Protein AF-A0A2R6MVP7-F1 (afdb_monomer_lite)

Sequence (69 aa):
MFDIRTTDRGLLAGMVLAGLNLVVPLVAGTGYGASNLAFGLFGLVAVVLATHPTYQAARRLDDSETRTE

Radius of gyration: 16.56 Å; chains: 1; bounding box: 44×17×40 Å

Foldseek 3Di:
DDDPVPLVVLLVVLVVQLCVLPVCCVVVVPDHDPVSVVSNVVSVVSNCVSPPCVVVVVVVVVVVVVVVD

pLDDT: mean 72.96, std 12.3, range [46.97, 87.31]

Secondary structure (DSSP, 8-state):
---HHHHHHHHHHHHHHHIIIIIHHHHH-----HHHHHHHHHHHHHHHHHT-HHHHHHHHHHHHHTT--

Structure (mmCIF, N/CA/C/O backbone):
data_AF-A0A2R6MVP7-F1
#
_entry.id   AF-A0A2R6MVP7-F1
#
loop_
_atom_site.group_PDB
_atom_site.id
_atom_site.type_symbol
_atom_site.label_atom_id
_atom_site.label_alt_id
_atom_site.label_comp_id
_atom_site.label_asym_id
_atom_site.label_entity_id
_atom_site.label_seq_id
_atom_site.pdbx_PDB_ins_code
_atom_site.Cartn_x
_atom_site.Cartn_y
_atom_site.Cartn_z
_atom_site.occupancy
_atom_site.B_iso_or_equiv
_atom_site.auth_seq_id
_atom_site.auth_comp_id
_atom_site.auth_asym_id
_atom_site.auth_atom_id
_atom_site.pdbx_PDB_model_num
ATOM 1 N N . MET A 1 1 ? -27.729 -2.781 10.744 1.00 47.66 1 M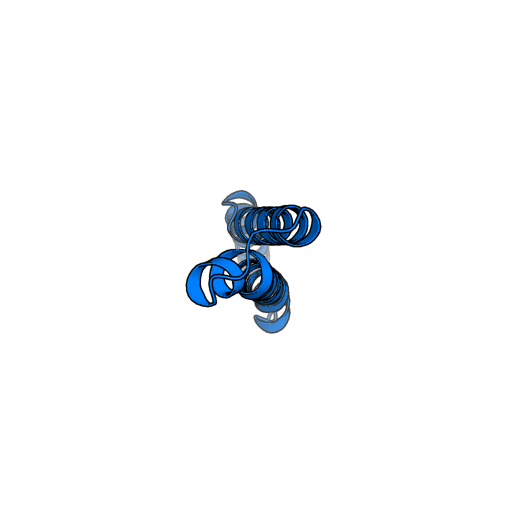ET A N 1
ATOM 2 C CA . MET A 1 1 ? -27.330 -3.402 9.458 1.00 47.66 1 MET A CA 1
ATOM 3 C C . MET A 1 1 ? -26.363 -2.448 8.767 1.00 47.66 1 MET A C 1
ATOM 5 O O . MET A 1 1 ? -26.762 -1.705 7.884 1.00 47.66 1 MET A O 1
ATOM 9 N N . PHE A 1 2 ? -25.124 -2.378 9.262 1.00 47.47 2 PHE A N 1
ATOM 10 C CA . PHE A 1 2 ? -24.110 -1.456 8.749 1.00 47.47 2 PHE A CA 1
ATOM 11 C C . PHE A 1 2 ? -23.240 -2.144 7.701 1.00 47.47 2 PHE A C 1
ATOM 13 O O . PHE A 1 2 ? -22.889 -3.318 7.807 1.00 47.47 2 PHE A O 1
A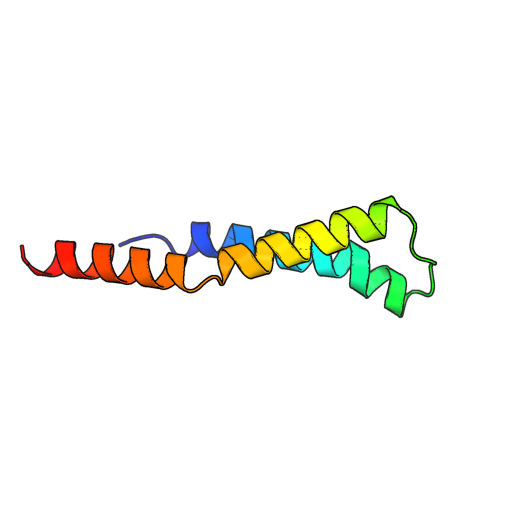TOM 20 N N . ASP A 1 3 ? -22.994 -1.394 6.640 1.00 46.97 3 ASP A N 1
ATOM 21 C CA . ASP A 1 3 ? -22.678 -1.887 5.316 1.00 46.97 3 ASP A CA 1
ATOM 22 C C . ASP A 1 3 ? -21.169 -2.146 5.157 1.00 46.97 3 ASP A C 1
ATOM 24 O O . ASP A 1 3 ? -20.351 -1.224 5.177 1.00 46.97 3 ASP A O 1
ATOM 28 N N . ILE A 1 4 ? -20.807 -3.421 4.978 1.00 51.69 4 ILE A N 1
ATOM 29 C CA . ILE A 1 4 ? -19.447 -3.910 4.682 1.00 51.69 4 ILE A CA 1
ATOM 30 C C . ILE A 1 4 ? -18.834 -3.183 3.463 1.00 51.69 4 ILE A C 1
ATOM 32 O O . ILE A 1 4 ? -17.615 -3.039 3.366 1.00 51.69 4 ILE A O 1
ATOM 36 N N . ARG A 1 5 ? -19.661 -2.607 2.575 1.00 52.81 5 ARG A N 1
ATOM 37 C CA . ARG A 1 5 ? -19.211 -1.968 1.330 1.00 52.81 5 ARG A CA 1
ATOM 38 C C . ARG A 1 5 ? -18.336 -0.727 1.525 1.00 52.81 5 ARG A C 1
ATOM 40 O O . ARG A 1 5 ? -17.653 -0.363 0.572 1.00 52.81 5 ARG A O 1
ATOM 47 N N . THR A 1 6 ? -18.335 -0.053 2.678 1.00 55.50 6 THR A N 1
ATOM 48 C CA . THR A 1 6 ? -17.594 1.223 2.833 1.00 55.50 6 THR A CA 1
ATOM 49 C C . THR A 1 6 ? -16.194 1.033 3.419 1.00 55.50 6 THR A C 1
ATOM 51 O O . THR A 1 6 ? -15.245 1.647 2.933 1.00 55.50 6 THR A O 1
ATOM 54 N N . THR A 1 7 ? -16.038 0.144 4.404 1.00 55.22 7 THR A N 1
ATOM 55 C CA . THR A 1 7 ? -14.731 -0.189 5.003 1.00 55.22 7 THR A CA 1
ATOM 56 C C . THR A 1 7 ? -13.843 -0.953 4.018 1.00 55.22 7 THR A C 1
ATOM 58 O O . THR A 1 7 ? -12.643 -0.690 3.936 1.00 55.22 7 THR A O 1
ATOM 61 N N . ASP A 1 8 ? -14.441 -1.805 3.183 1.00 62.34 8 ASP A N 1
ATOM 62 C CA . ASP A 1 8 ? -13.712 -2.566 2.165 1.00 62.34 8 ASP A CA 1
ATOM 63 C C . ASP A 1 8 ? -13.090 -1.672 1.089 1.00 62.34 8 ASP A C 1
ATOM 65 O O . ASP A 1 8 ? -12.012 -1.970 0.582 1.00 62.34 8 ASP A O 1
ATOM 69 N N . ARG A 1 9 ? -13.725 -0.542 0.754 1.00 70.19 9 ARG A N 1
ATOM 70 C CA . ARG A 1 9 ? -13.277 0.330 -0.344 1.00 70.19 9 ARG A CA 1
ATOM 71 C C . ARG A 1 9 ? -11.944 1.015 -0.066 1.00 70.19 9 ARG A C 1
ATOM 73 O O . ARG A 1 9 ? -11.137 1.128 -0.984 1.00 70.19 9 ARG A O 1
ATOM 80 N N . GLY A 1 10 ? -11.702 1.455 1.170 1.00 72.62 10 GLY A N 1
ATOM 81 C CA . GLY A 1 10 ? -10.436 2.092 1.552 1.00 72.62 10 GLY A CA 1
ATOM 82 C C . GLY A 1 10 ? -9.271 1.103 1.554 1.00 72.62 10 GLY A C 1
ATOM 83 O O . GLY A 1 10 ? -8.205 1.397 1.014 1.00 72.62 10 GLY A O 1
ATOM 84 N N . LEU A 1 11 ? -9.509 -0.100 2.083 1.00 76.56 11 LEU A N 1
ATOM 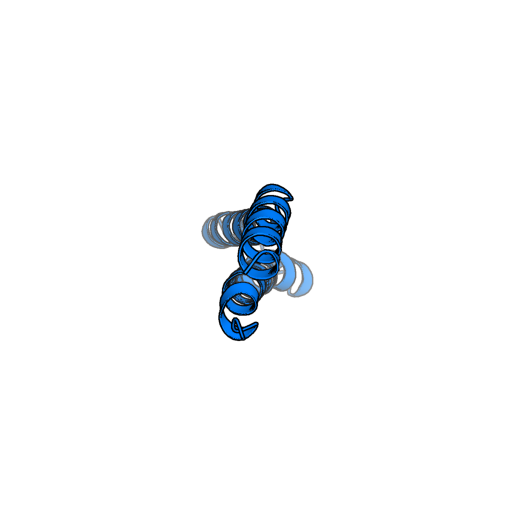85 C CA . LEU A 1 11 ? -8.533 -1.188 2.073 1.00 76.56 11 LEU A CA 1
ATOM 86 C C . LEU A 1 11 ? -8.224 -1.644 0.640 1.00 76.56 11 LEU A C 1
ATOM 88 O O . LEU A 1 11 ? -7.056 -1.718 0.264 1.00 76.56 11 LEU A O 1
ATOM 92 N N . LEU A 1 12 ? -9.256 -1.872 -0.180 1.00 83.50 12 LEU A N 1
ATOM 93 C CA . LEU A 1 12 ? -9.108 -2.224 -1.596 1.00 83.50 12 LEU A CA 1
ATOM 94 C C . LEU A 1 12 ? -8.343 -1.151 -2.369 1.00 83.50 12 LEU A C 1
ATOM 96 O O . LEU A 1 12 ? -7.408 -1.479 -3.093 1.00 83.50 12 LEU A O 1
ATOM 100 N N . ALA A 1 13 ? -8.692 0.126 -2.199 1.00 82.06 13 ALA A N 1
ATOM 101 C CA . ALA A 1 13 ? -7.996 1.221 -2.869 1.00 82.06 13 ALA A CA 1
ATOM 102 C C . ALA A 1 13 ? -6.518 1.304 -2.450 1.00 82.06 13 ALA A C 1
ATOM 104 O O . ALA A 1 13 ? -5.647 1.444 -3.309 1.00 82.06 13 ALA A O 1
ATOM 105 N N . GLY A 1 14 ? -6.224 1.158 -1.152 1.00 81.56 14 GLY A N 1
ATOM 106 C CA . GLY A 1 14 ? -4.853 1.118 -0.637 1.00 81.56 14 GLY A CA 1
ATOM 107 C C . GLY A 1 14 ? -4.047 -0.058 -1.197 1.00 81.56 14 GLY A C 1
ATOM 108 O O . GLY A 1 14 ? -2.919 0.129 -1.655 1.00 81.56 14 GLY A O 1
ATOM 109 N N . MET A 1 15 ? -4.647 -1.251 -1.248 1.00 81.19 15 MET A N 1
ATOM 110 C CA . MET A 1 15 ? -4.023 -2.443 -1.830 1.00 81.19 15 MET A CA 1
ATOM 111 C C . MET A 1 15 ? -3.771 -2.297 -3.332 1.00 81.19 15 MET A C 1
ATOM 113 O O . MET A 1 15 ? -2.701 -2.674 -3.805 1.00 81.19 15 MET A O 1
ATOM 117 N N . VAL A 1 16 ? -4.714 -1.726 -4.085 1.00 87.31 16 VAL A N 1
ATOM 118 C CA . VAL A 1 16 ? -4.549 -1.479 -5.527 1.00 87.31 16 VAL A CA 1
ATOM 119 C C . VAL A 1 16 ? -3.434 -0.467 -5.777 1.00 87.31 16 VAL A C 1
ATOM 121 O O . VAL A 1 16 ? -2.580 -0.702 -6.631 1.00 87.31 16 VAL A O 1
ATOM 124 N N . LEU A 1 17 ? -3.385 0.626 -5.011 1.00 84.31 17 LEU A N 1
ATOM 125 C CA . LEU A 1 17 ? -2.318 1.621 -5.127 1.00 84.31 17 LEU A CA 1
ATOM 126 C C . LEU A 1 17 ? -0.945 1.023 -4.815 1.00 84.31 17 LEU A C 1
ATOM 128 O O . LEU A 1 17 ? -0.013 1.227 -5.593 1.00 84.31 17 LEU A O 1
ATOM 132 N N . ALA A 1 18 ? -0.828 0.246 -3.736 1.00 81.56 18 ALA A N 1
ATOM 133 C CA . ALA A 1 18 ? 0.408 -0.453 -3.402 1.00 81.56 18 ALA A CA 1
ATOM 134 C C . ALA A 1 18 ? 0.788 -1.476 -4.489 1.00 81.56 18 ALA A C 1
ATOM 136 O O . ALA A 1 18 ? 1.934 -1.515 -4.931 1.00 81.56 18 ALA A O 1
ATOM 137 N N . GLY A 1 19 ? -0.172 -2.255 -4.990 1.00 84.56 1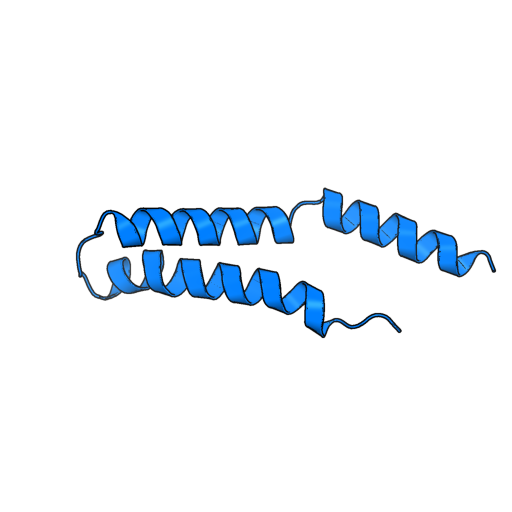9 GLY A N 1
ATOM 138 C CA . GLY A 1 19 ? 0.051 -3.219 -6.066 1.00 84.56 19 GLY A CA 1
ATOM 139 C C . GLY A 1 19 ? 0.588 -2.560 -7.338 1.00 84.56 19 GLY A C 1
ATOM 140 O O . GLY A 1 19 ? 1.642 -2.943 -7.840 1.00 84.56 19 GLY A O 1
ATOM 141 N N . LEU A 1 20 ? -0.088 -1.523 -7.828 1.00 85.62 20 LEU A N 1
ATOM 142 C CA . LEU A 1 20 ? 0.276 -0.858 -9.082 1.00 85.62 20 LEU A CA 1
ATOM 143 C C . LEU A 1 20 ? 1.578 -0.055 -8.996 1.00 85.62 20 LEU A C 1
ATOM 145 O O . LEU A 1 20 ? 2.275 0.066 -9.997 1.00 85.62 20 LEU A O 1
ATOM 149 N N . ASN A 1 21 ? 1.919 0.485 -7.825 1.00 85.00 21 ASN A N 1
ATOM 150 C CA . ASN A 1 21 ? 3.053 1.403 -7.691 1.00 85.00 21 ASN A CA 1
ATOM 151 C C . ASN A 1 21 ? 4.286 0.783 -7.012 1.00 85.00 21 ASN A C 1
ATOM 153 O O . ASN A 1 21 ? 5.385 1.307 -7.171 1.00 85.00 21 ASN A O 1
ATOM 157 N N . LEU A 1 22 ? 4.144 -0.338 -6.294 1.00 81.69 22 LEU A N 1
ATOM 158 C CA . LEU A 1 22 ? 5.272 -1.071 -5.695 1.00 81.69 22 LEU A CA 1
ATOM 159 C C . LEU A 1 22 ? 5.490 -2.441 -6.335 1.00 81.69 22 LEU A C 1
ATOM 161 O O . LEU A 1 22 ? 6.629 -2.771 -6.665 1.00 81.69 22 LEU A O 1
ATOM 165 N N . VAL A 1 23 ? 4.422 -3.224 -6.521 1.00 82.81 23 VAL A N 1
ATOM 166 C CA . VAL A 1 23 ? 4.523 -4.623 -6.975 1.00 82.81 23 VAL A CA 1
ATOM 167 C C . VAL A 1 23 ? 4.697 -4.711 -8.489 1.00 82.81 23 VAL A C 1
ATOM 169 O O . VAL A 1 23 ? 5.566 -5.438 -8.959 1.00 82.81 23 VAL A O 1
ATOM 172 N N . VAL A 1 24 ? 3.930 -3.948 -9.270 1.00 84.06 24 VAL A N 1
ATOM 173 C CA . VAL A 1 24 ? 4.054 -3.955 -10.737 1.00 84.06 24 VAL A CA 1
ATOM 174 C C . VAL A 1 24 ? 5.449 -3.513 -11.196 1.00 84.06 24 VAL A C 1
ATOM 176 O O . VAL A 1 24 ? 6.041 -4.254 -11.978 1.00 84.06 24 VAL A O 1
ATOM 179 N N . PRO A 1 25 ? 6.042 -2.408 -10.697 1.00 79.81 25 PRO A N 1
ATOM 180 C CA . PRO A 1 25 ? 7.397 -2.032 -11.092 1.00 79.81 25 PRO A CA 1
ATOM 181 C C . PRO A 1 25 ? 8.453 -3.063 -10.669 1.00 79.81 25 PRO A C 1
ATOM 183 O O . PRO A 1 25 ? 9.411 -3.284 -11.407 1.00 79.81 25 PRO A O 1
ATOM 186 N N . LEU A 1 26 ? 8.244 -3.745 -9.531 1.00 82.38 26 LEU A N 1
ATOM 187 C CA . LEU A 1 26 ? 9.116 -4.830 -9.065 1.00 82.38 26 LEU A CA 1
ATOM 188 C C . LEU A 1 26 ? 9.136 -6.005 -10.046 1.00 82.38 26 LEU A C 1
ATOM 190 O O . LEU A 1 26 ? 10.200 -6.510 -10.389 1.00 82.38 26 LEU A O 1
ATOM 194 N N . VAL A 1 27 ? 7.951 -6.450 -10.475 1.00 83.75 27 VAL A N 1
ATOM 195 C CA . VAL A 1 27 ? 7.778 -7.658 -11.296 1.00 83.75 27 VAL A CA 1
ATOM 196 C C . VAL A 1 27 ? 8.042 -7.375 -12.776 1.00 83.75 27 VAL A C 1
ATOM 198 O O . VAL A 1 27 ? 8.598 -8.220 -13.471 1.00 83.75 27 VAL A O 1
ATOM 201 N N . ALA A 1 28 ? 7.683 -6.186 -13.265 1.00 84.44 28 ALA A N 1
ATOM 202 C CA . ALA A 1 28 ? 7.899 -5.780 -14.653 1.00 84.44 28 ALA A CA 1
ATOM 203 C C . ALA A 1 28 ? 9.341 -5.319 -14.937 1.00 84.44 28 ALA A C 1
ATOM 205 O O . ALA A 1 28 ? 9.684 -5.076 -16.092 1.00 84.44 28 ALA A O 1
ATOM 206 N N . GLY A 1 29 ? 10.181 -5.151 -13.906 1.00 78.12 29 GLY A N 1
ATOM 207 C CA . GLY A 1 29 ? 11.558 -4.665 -14.049 1.00 78.12 29 GLY A CA 1
ATOM 208 C C . GLY A 1 29 ? 11.661 -3.206 -14.509 1.00 78.12 29 GLY A C 1
ATOM 209 O O . GLY A 1 29 ? 12.743 -2.729 -14.848 1.00 78.12 29 GLY A O 1
ATOM 210 N N . THR A 1 30 ? 10.546 -2.476 -14.530 1.00 73.38 30 THR A N 1
ATOM 211 C CA . THR A 1 30 ? 10.517 -1.045 -14.823 1.00 73.38 30 THR A CA 1
ATOM 212 C C . THR A 1 30 ? 10.955 -0.313 -13.558 1.00 73.38 30 THR A C 1
ATOM 214 O O . THR A 1 30 ? 10.249 -0.367 -12.555 1.00 73.38 30 THR A O 1
ATOM 217 N N . GLY A 1 31 ? 12.127 0.325 -13.569 1.00 74.25 31 GLY A N 1
ATOM 218 C CA . GLY A 1 31 ? 12.692 0.983 -12.385 1.00 74.25 31 GLY A CA 1
ATOM 219 C C . GLY A 1 31 ? 11.711 1.910 -11.646 1.00 74.25 31 GLY A C 1
ATOM 220 O O . GLY A 1 31 ? 10.776 2.468 -12.223 1.00 74.25 31 GLY A O 1
ATOM 221 N N . TYR A 1 32 ? 11.929 2.088 -10.342 1.00 78.88 32 TYR A N 1
ATOM 222 C CA . TYR A 1 32 ? 11.064 2.915 -9.503 1.00 78.88 32 TYR A CA 1
ATOM 223 C C . TYR A 1 32 ? 11.268 4.407 -9.780 1.00 78.88 32 TYR A C 1
ATOM 225 O O . TYR A 1 32 ? 12.248 5.007 -9.344 1.00 78.88 32 TYR A O 1
ATOM 233 N N . GLY A 1 33 ? 10.313 5.023 -10.476 1.00 84.25 33 GLY A N 1
ATOM 234 C CA . GLY A 1 33 ? 10.206 6.479 -10.537 1.00 84.25 33 GLY A CA 1
ATOM 235 C C . GLY A 1 33 ? 9.770 7.078 -9.193 1.00 84.25 33 GLY A C 1
ATOM 236 O O . GLY A 1 33 ? 9.109 6.415 -8.391 1.00 84.25 33 GLY A O 1
ATOM 237 N N . ALA A 1 34 ? 10.083 8.358 -8.965 1.00 83.50 34 ALA A N 1
ATOM 238 C CA . ALA A 1 34 ? 9.720 9.076 -7.735 1.00 83.50 34 ALA A CA 1
ATOM 239 C C . ALA A 1 34 ? 8.207 9.031 -7.436 1.00 83.50 34 ALA A C 1
ATOM 241 O O . ALA A 1 34 ? 7.801 8.878 -6.285 1.00 83.50 34 ALA A O 1
ATOM 242 N N . SER A 1 35 ? 7.370 9.092 -8.475 1.00 80.19 35 SER A N 1
ATOM 243 C CA . SER A 1 35 ? 5.913 8.974 -8.350 1.00 80.19 35 SER A CA 1
ATOM 244 C C . SER A 1 35 ? 5.475 7.586 -7.875 1.00 80.19 35 SER A C 1
ATOM 246 O O . SER A 1 35 ? 4.641 7.493 -6.979 1.00 80.19 35 SER A O 1
ATOM 248 N N . ASN A 1 36 ? 6.075 6.513 -8.402 1.00 84.62 36 ASN A N 1
ATOM 249 C CA . ASN A 1 36 ? 5.757 5.138 -8.001 1.00 84.62 36 ASN A CA 1
ATOM 250 C C . ASN A 1 36 ? 6.080 4.916 -6.519 1.00 84.62 36 ASN A C 1
ATOM 252 O O . ASN A 1 36 ? 5.280 4.355 -5.773 1.00 84.62 36 ASN A O 1
ATOM 256 N N . LEU A 1 37 ? 7.221 5.431 -6.057 1.00 84.06 37 LEU A N 1
ATOM 257 C CA . LEU A 1 37 ? 7.589 5.344 -4.648 1.00 84.06 37 LEU A CA 1
ATOM 258 C C . LEU A 1 37 ? 6.584 6.094 -3.753 1.00 84.06 37 LEU A C 1
ATOM 260 O O . LEU A 1 37 ? 6.117 5.543 -2.757 1.00 84.06 37 LEU A O 1
ATOM 264 N N . ALA A 1 38 ? 6.214 7.323 -4.125 1.00 84.62 38 ALA A N 1
ATOM 265 C CA . ALA A 1 38 ? 5.284 8.148 -3.354 1.00 84.62 38 ALA A CA 1
ATOM 266 C C . ALA A 1 38 ? 3.880 7.524 -3.261 1.00 84.62 38 ALA A C 1
ATOM 268 O O . ALA A 1 38 ? 3.339 7.382 -2.163 1.00 84.62 38 ALA A O 1
ATOM 269 N N . PHE A 1 39 ? 3.302 7.104 -4.390 1.00 84.19 39 PHE A N 1
ATOM 270 C CA . PHE A 1 39 ? 1.973 6.482 -4.411 1.00 84.19 39 PHE A CA 1
ATOM 271 C C . PHE A 1 39 ? 1.964 5.085 -3.788 1.00 84.19 39 PHE A C 1
ATOM 273 O O . PHE A 1 39 ? 0.982 4.701 -3.151 1.00 84.19 39 PHE A O 1
ATOM 280 N N . GLY A 1 40 ? 3.066 4.348 -3.910 1.00 84.62 40 GLY A N 1
ATOM 281 C CA . GLY A 1 40 ? 3.260 3.075 -3.233 1.00 84.62 40 GLY A CA 1
ATOM 282 C C . GLY A 1 40 ? 3.245 3.209 -1.713 1.00 84.62 40 GLY A C 1
ATOM 283 O O . GLY A 1 40 ? 2.479 2.523 -1.034 1.00 84.62 40 GLY A O 1
ATOM 284 N N . LEU A 1 41 ? 4.056 4.126 -1.179 1.00 86.56 41 LEU A N 1
ATOM 285 C CA . LEU A 1 41 ? 4.108 4.413 0.256 1.00 86.56 41 LEU A CA 1
ATOM 286 C C . LEU A 1 41 ? 2.769 4.944 0.775 1.00 86.56 41 LEU A C 1
ATOM 288 O O . LEU A 1 41 ? 2.316 4.517 1.834 1.00 86.56 41 LEU A O 1
ATOM 292 N N . PHE A 1 42 ? 2.103 5.814 0.014 1.00 87.31 42 PHE A N 1
ATOM 293 C CA . PHE A 1 42 ? 0.763 6.286 0.354 1.00 87.31 42 PHE A CA 1
ATOM 294 C C . PHE A 1 42 ? -0.251 5.135 0.435 1.00 87.31 42 PHE A C 1
ATOM 296 O O . PHE A 1 42 ? -0.997 5.048 1.410 1.00 87.31 42 PHE A O 1
ATOM 303 N N . GLY A 1 43 ? -0.245 4.215 -0.536 1.00 83.06 43 GLY A N 1
ATOM 304 C CA . GLY A 1 43 ? -1.090 3.017 -0.505 1.00 83.06 43 GLY A CA 1
ATOM 305 C C . GLY A 1 43 ? -0.827 2.152 0.730 1.00 83.06 43 GLY A C 1
ATOM 306 O O . GLY A 1 43 ? -1.767 1.696 1.378 1.00 83.06 43 GLY A O 1
ATOM 307 N N . LEU A 1 44 ? 0.441 1.997 1.118 1.00 84.81 44 LEU A N 1
ATOM 308 C CA . LEU A 1 44 ? 0.828 1.239 2.309 1.00 84.81 44 LEU A CA 1
ATOM 309 C C . LEU A 1 44 ? 0.342 1.910 3.603 1.00 84.81 44 LEU A C 1
ATOM 311 O O . LEU A 1 44 ? -0.220 1.239 4.466 1.00 84.81 44 LEU A O 1
ATOM 315 N N . VAL A 1 45 ? 0.475 3.234 3.715 1.00 86.31 45 VAL A N 1
ATOM 316 C CA . VAL A 1 45 ? -0.071 4.013 4.842 1.00 86.31 45 VAL A CA 1
ATOM 317 C C . VAL A 1 45 ? -1.595 3.900 4.908 1.00 86.31 45 VAL A C 1
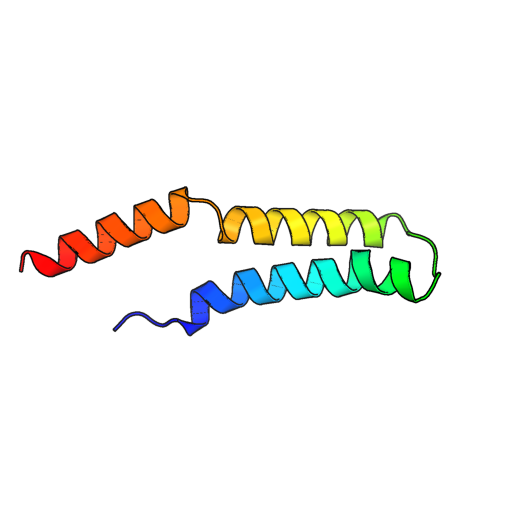ATOM 319 O O . VAL A 1 45 ? -2.143 3.705 5.992 1.00 86.31 45 VAL A O 1
ATOM 322 N N . ALA A 1 46 ? -2.283 3.967 3.766 1.00 84.00 46 ALA A N 1
ATOM 323 C CA . ALA A 1 46 ? -3.734 3.809 3.700 1.00 84.00 46 ALA A CA 1
ATOM 324 C C . ALA A 1 46 ? -4.185 2.425 4.197 1.00 84.00 46 ALA A C 1
ATOM 326 O O . ALA A 1 46 ? -5.140 2.338 4.968 1.00 84.00 46 ALA A O 1
ATOM 327 N N . VAL A 1 47 ? -3.469 1.357 3.823 1.00 82.12 47 VAL A N 1
ATOM 328 C CA . VAL A 1 47 ? -3.723 0.001 4.337 1.00 82.12 47 VAL A CA 1
ATOM 329 C C . VAL A 1 47 ? -3.501 -0.050 5.846 1.00 82.12 47 VAL A C 1
ATOM 331 O O . VAL A 1 47 ? -4.393 -0.491 6.565 1.00 82.12 47 VAL A O 1
ATOM 334 N N . VAL A 1 48 ? -2.363 0.453 6.337 1.00 83.06 48 VAL A N 1
ATOM 335 C CA . VAL A 1 48 ? -2.033 0.446 7.772 1.00 83.06 48 VAL A CA 1
ATOM 336 C C . VAL A 1 48 ? -3.096 1.179 8.587 1.00 83.06 48 VAL A C 1
ATOM 338 O O . VAL A 1 48 ? -3.565 0.633 9.584 1.00 83.06 48 VAL A O 1
ATOM 341 N N . LEU A 1 49 ? -3.525 2.364 8.145 1.00 79.25 49 LEU A N 1
ATOM 342 C CA . LEU A 1 49 ? -4.592 3.134 8.788 1.00 79.25 49 LEU A CA 1
ATOM 343 C C . LEU A 1 49 ? -5.932 2.391 8.769 1.00 79.25 49 LEU A C 1
ATOM 345 O O . LEU A 1 49 ? -6.608 2.341 9.795 1.00 79.25 49 LEU A O 1
ATOM 349 N N . ALA A 1 50 ? -6.294 1.774 7.641 1.00 72.12 50 ALA A N 1
ATOM 350 C CA . ALA A 1 50 ? -7.521 0.986 7.528 1.00 72.12 50 ALA A CA 1
ATOM 351 C C . ALA A 1 50 ? -7.505 -0.261 8.434 1.00 72.12 50 ALA A C 1
ATOM 353 O O . ALA A 1 50 ? -8.546 -0.665 8.950 1.00 72.12 50 ALA A O 1
ATOM 354 N N . THR A 1 51 ? -6.331 -0.854 8.664 1.00 73.31 51 THR A N 1
ATOM 355 C CA . THR A 1 51 ? -6.151 -2.003 9.567 1.00 73.31 51 THR A CA 1
ATOM 356 C C . THR A 1 51 ? -5.809 -1.622 11.008 1.00 73.31 51 THR A C 1
ATOM 358 O O . THR A 1 51 ? -5.654 -2.511 11.848 1.00 73.31 51 THR A O 1
ATOM 361 N N . HIS A 1 52 ? -5.678 -0.330 11.325 1.00 75.69 52 HIS A N 1
ATOM 362 C CA . HIS A 1 52 ? -5.194 0.098 12.633 1.00 75.69 52 HIS A CA 1
ATOM 363 C C . HIS A 1 52 ? -6.178 -0.326 13.742 1.00 75.69 52 HIS A C 1
ATOM 365 O O . HIS A 1 52 ? -7.389 -0.120 13.602 1.00 75.69 52 HIS A O 1
ATOM 371 N N . PRO A 1 53 ? -5.699 -0.877 14.877 1.00 59.38 53 PRO A N 1
ATOM 372 C CA . PRO A 1 53 ? -6.554 -1.405 15.947 1.00 59.38 53 PRO A CA 1
ATOM 373 C C . PRO A 1 53 ? -7.504 -0.363 16.552 1.00 59.38 53 PRO A C 1
ATOM 375 O O . PRO A 1 53 ? -8.551 -0.729 17.078 1.00 59.38 53 PRO A O 1
ATOM 378 N N . THR A 1 54 ? -7.207 0.932 16.421 1.00 64.38 54 THR A N 1
ATOM 379 C CA . THR A 1 54 ? -8.122 2.025 16.799 1.00 64.38 54 THR A CA 1
ATOM 380 C C . THR A 1 54 ? -9.449 1.965 16.041 1.00 64.38 54 THR A C 1
ATOM 382 O O 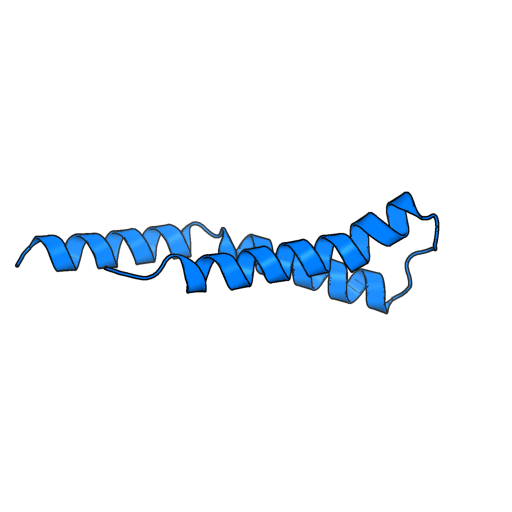. THR A 1 54 ? -10.494 2.241 16.623 1.00 64.38 54 THR A O 1
ATOM 385 N N . TYR A 1 55 ? -9.438 1.538 14.776 1.00 60.19 55 TYR A N 1
ATOM 386 C CA . TYR A 1 55 ? -10.663 1.355 13.998 1.00 60.19 55 TYR A CA 1
ATOM 387 C C . TYR A 1 55 ? -11.474 0.154 14.507 1.00 60.19 55 TYR A C 1
ATOM 389 O O . TYR A 1 55 ? -12.700 0.206 14.579 1.00 60.19 55 TYR A O 1
ATOM 397 N N . GLN A 1 56 ? -10.796 -0.914 14.941 1.00 61.62 56 GLN A N 1
ATOM 398 C CA . GLN A 1 56 ? -11.459 -2.057 15.576 1.00 61.62 56 GLN A CA 1
ATOM 399 C C . GLN A 1 56 ? -12.020 -1.713 16.961 1.00 61.62 56 GLN A C 1
ATOM 401 O O . GLN A 1 56 ? -13.081 -2.212 17.327 1.00 61.62 56 GLN A O 1
ATOM 406 N N . ALA A 1 57 ? -11.336 -0.857 17.722 1.00 60.75 57 ALA A N 1
ATOM 407 C CA . ALA A 1 57 ? -11.800 -0.395 19.026 1.00 60.75 57 ALA A CA 1
ATOM 408 C C . ALA A 1 57 ? -13.033 0.514 18.907 1.00 60.75 57 ALA A C 1
ATOM 410 O O . ALA A 1 57 ? -14.001 0.305 19.633 1.00 60.75 57 ALA A O 1
ATOM 411 N N . ALA A 1 58 ? -13.038 1.451 17.951 1.00 61.38 58 ALA A N 1
ATOM 412 C CA . ALA A 1 58 ? -14.208 2.281 17.653 1.00 61.38 58 ALA A CA 1
ATOM 413 C C . ALA A 1 58 ? -15.420 1.432 17.228 1.00 61.38 58 ALA A C 1
ATOM 415 O O . ALA A 1 58 ? -16.519 1.644 17.727 1.00 61.38 58 ALA A O 1
ATOM 416 N N . ARG A 1 59 ? -15.207 0.401 16.396 1.00 60.78 59 ARG A N 1
ATOM 417 C CA . ARG A 1 59 ? -16.254 -0.568 16.023 1.00 60.78 59 ARG A CA 1
ATOM 418 C C . ARG A 1 59 ? -16.849 -1.310 17.219 1.00 60.78 59 ARG A C 1
ATOM 420 O O . ARG A 1 59 ? -18.051 -1.513 17.277 1.00 60.78 59 ARG A O 1
ATOM 427 N N . ARG A 1 60 ? -16.009 -1.733 18.168 1.00 60.47 60 ARG A N 1
ATOM 428 C CA . ARG A 1 60 ? -16.477 -2.469 19.353 1.00 60.47 60 ARG A CA 1
ATOM 429 C C . ARG A 1 60 ? -17.295 -1.596 20.302 1.00 60.47 60 ARG A C 1
ATOM 431 O O . ARG A 1 60 ? -18.204 -2.121 20.932 1.00 60.47 60 ARG A O 1
ATOM 438 N N . LEU A 1 61 ? -16.974 -0.306 20.410 1.00 60.88 61 LEU A N 1
ATOM 439 C CA . LEU A 1 61 ? -17.763 0.659 21.184 1.00 60.88 61 LEU A CA 1
ATOM 440 C C . LEU A 1 61 ? -19.138 0.898 20.539 1.00 60.88 61 LEU A C 1
ATOM 442 O O . LEU A 1 61 ? -20.147 0.792 21.224 1.00 60.88 61 LEU A O 1
ATOM 446 N N . ASP A 1 62 ? -19.182 1.091 19.221 1.00 64.50 62 ASP A N 1
ATOM 447 C CA . ASP A 1 62 ? -20.431 1.290 18.467 1.00 64.50 62 ASP A CA 1
ATOM 448 C C . ASP A 1 62 ? -21.376 0.066 18.555 1.00 64.50 62 ASP A C 1
ATOM 450 O O . ASP A 1 62 ? -22.566 0.193 18.848 1.00 64.50 62 ASP A O 1
ATOM 454 N N . ASP A 1 63 ? -20.828 -1.151 18.416 1.00 63.25 63 ASP A N 1
ATOM 455 C CA . ASP A 1 63 ? -21.589 -2.409 18.534 1.00 63.25 63 ASP A CA 1
ATOM 456 C C . ASP A 1 63 ? -22.077 -2.710 19.969 1.00 63.25 63 ASP A C 1
ATOM 458 O O . ASP A 1 63 ? -23.001 -3.508 20.155 1.00 63.25 63 ASP A O 1
ATOM 462 N N . SER A 1 64 ? -21.436 -2.149 21.002 1.00 62.00 64 SER A N 1
ATOM 463 C CA . SER A 1 64 ? -21.860 -2.356 22.396 1.00 62.00 64 SER A CA 1
ATOM 464 C C . SER A 1 64 ? -22.921 -1.353 22.842 1.00 62.00 64 SER A C 1
ATOM 466 O O . SER A 1 64 ? -23.793 -1.736 23.618 1.00 62.00 64 SER A O 1
ATOM 468 N N . GLU A 1 65 ? -22.916 -0.135 22.298 1.00 61.09 65 GLU A N 1
ATOM 469 C CA . GLU A 1 65 ? -23.947 0.879 22.551 1.00 61.09 65 GLU A CA 1
ATOM 470 C C . GLU A 1 65 ? -25.320 0.459 21.992 1.00 61.09 65 GLU A C 1
ATOM 472 O O . GLU A 1 65 ? -26.337 0.587 22.671 1.00 61.09 65 GLU A O 1
ATOM 477 N N . THR A 1 66 ? -25.351 -0.179 20.817 1.00 59.03 66 THR A N 1
ATOM 478 C CA . THR A 1 66 ? -26.591 -0.679 20.184 1.00 59.03 66 THR A CA 1
ATOM 479 C C . THR A 1 66 ? -27.186 -1.942 20.819 1.00 59.03 66 THR A C 1
ATOM 481 O O . THR A 1 66 ? -28.281 -2.352 20.436 1.00 59.03 66 THR A O 1
ATOM 484 N N . ARG A 1 67 ? -26.494 -2.604 21.757 1.00 58.59 67 ARG A N 1
ATOM 485 C CA . ARG A 1 67 ? -26.955 -3.868 22.373 1.00 58.59 67 ARG A CA 1
ATOM 486 C C . ARG A 1 67 ? -27.610 -3.685 23.746 1.00 58.59 67 ARG A C 1
ATOM 488 O O . ARG A 1 67 ? -28.070 -4.663 24.331 1.00 58.59 67 ARG A O 1
ATOM 495 N N . THR A 1 68 ? -27.606 -2.460 24.262 1.00 58.25 68 THR A N 1
ATOM 496 C CA . THR A 1 68 ? -28.179 -2.079 25.562 1.00 58.25 68 THR A CA 1
ATOM 497 C C . THR A 1 68 ? -29.559 -1.425 25.472 1.00 58.25 68 THR A C 1
ATOM 499 O O . THR A 1 68 ? -30.108 -1.078 26.516 1.00 58.25 68 THR A O 1
ATOM 502 N N . GLU A 1 69 ? -30.126 -1.301 24.268 1.00 50.62 69 GLU A N 1
ATOM 503 C CA . GLU A 1 69 ? -31.522 -0.893 24.036 1.00 50.62 69 GLU A CA 1
ATOM 504 C C . GLU A 1 69 ? -32.448 -2.092 23.784 1.00 50.62 69 GLU A C 1
ATOM 506 O O . GLU A 1 69 ? -32.061 -3.003 23.012 1.00 50.62 69 GLU A O 1
#